Protein AF-A0A350DB67-F1 (afdb_monomer_lite)

Structure (mmCIF, N/CA/C/O backbone):
data_AF-A0A350DB67-F1
#
_entry.id   AF-A0A350DB67-F1
#
loop_
_atom_site.group_PDB
_atom_site.id
_atom_site.type_symbol
_atom_site.label_atom_id
_atom_site.label_alt_id
_atom_site.label_comp_id
_atom_site.label_asym_id
_atom_site.label_entity_id
_atom_site.label_seq_id
_atom_site.pdbx_PDB_ins_code
_atom_site.Cartn_x
_atom_site.Cartn_y
_atom_site.Cartn_z
_atom_site.occupancy
_atom_site.B_iso_or_equiv
_atom_site.auth_seq_id
_atom_site.auth_comp_id
_atom_site.auth_asym_id
_atom_site.auth_atom_id
_atom_site.pdbx_PDB_model_num
ATOM 1 N N . MET A 1 1 ? -18.213 0.924 10.520 1.00 95.94 1 MET A N 1
ATOM 2 C CA . MET A 1 1 ? -17.075 0.115 10.033 1.00 95.94 1 MET A CA 1
ATOM 3 C C . MET A 1 1 ? -15.824 0.971 10.117 1.00 95.94 1 MET A C 1
ATOM 5 O O . MET A 1 1 ? -15.893 2.111 9.676 1.00 95.94 1 MET A O 1
ATOM 9 N N . ARG A 1 2 ? -14.731 0.477 10.701 1.00 98.25 2 ARG A N 1
ATOM 10 C CA . ARG A 1 2 ? -13.454 1.199 10.815 1.00 98.25 2 ARG A CA 1
ATOM 11 C C . ARG A 1 2 ? -12.528 0.812 9.672 1.00 98.25 2 ARG A C 1
ATOM 13 O O . ARG A 1 2 ? -12.246 -0.372 9.481 1.00 98.25 2 ARG A O 1
ATOM 20 N N . VAL A 1 3 ? -12.032 1.805 8.945 1.00 98.69 3 VAL A N 1
ATOM 21 C CA . VAL A 1 3 ? -11.182 1.610 7.771 1.00 98.69 3 VAL A CA 1
ATOM 22 C C . VAL A 1 3 ? -9.843 2.307 7.982 1.00 98.69 3 VAL A C 1
ATOM 24 O O . VAL A 1 3 ? -9.781 3.520 8.180 1.00 98.69 3 VAL A O 1
ATOM 27 N N . LEU A 1 4 ? -8.757 1.542 7.905 1.00 98.75 4 LEU A N 1
ATOM 28 C CA . LEU A 1 4 ? -7.397 2.070 7.873 1.00 98.75 4 LEU A CA 1
ATOM 29 C C . LEU A 1 4 ? -6.981 2.302 6.418 1.00 98.75 4 LEU A C 1
ATOM 31 O O . LEU A 1 4 ? -6.780 1.337 5.682 1.00 98.75 4 LEU A O 1
ATOM 35 N N . LEU A 1 5 ? -6.834 3.564 6.012 1.00 98.75 5 LEU A N 1
ATOM 36 C CA . LEU A 1 5 ? -6.283 3.946 4.713 1.00 98.75 5 LEU A CA 1
ATOM 37 C C . LEU A 1 5 ? -4.779 4.209 4.848 1.00 98.75 5 LEU A C 1
ATOM 39 O O . LEU A 1 5 ? -4.357 5.068 5.622 1.00 98.75 5 LEU A O 1
ATOM 43 N N . LEU A 1 6 ? -3.970 3.494 4.069 1.00 98.69 6 LEU A N 1
ATOM 44 C CA . LEU A 1 6 ? -2.511 3.589 4.068 1.00 98.69 6 LEU A CA 1
ATOM 45 C C . LEU A 1 6 ? -1.998 4.130 2.730 1.00 98.69 6 LEU A C 1
ATOM 47 O O . LEU A 1 6 ? -2.215 3.525 1.679 1.00 98.69 6 LEU A O 1
ATOM 51 N N . SER A 1 7 ? -1.257 5.239 2.777 1.00 98.19 7 SER A N 1
ATOM 52 C CA . SER A 1 7 ? -0.606 5.852 1.612 1.00 98.19 7 SER A CA 1
ATOM 53 C C . SER A 1 7 ? 0.891 6.053 1.872 1.00 98.19 7 SER A C 1
ATOM 55 O O . SER A 1 7 ? 1.326 7.073 2.406 1.00 98.19 7 SER A O 1
ATOM 57 N N . ALA A 1 8 ? 1.712 5.058 1.521 1.00 97.06 8 ALA A N 1
ATOM 58 C CA . ALA A 1 8 ? 3.150 5.047 1.841 1.00 97.06 8 ALA A CA 1
ATOM 59 C C . ALA A 1 8 ? 3.997 6.058 1.041 1.00 97.06 8 ALA A C 1
ATOM 61 O O . ALA A 1 8 ? 5.169 6.275 1.358 1.00 97.06 8 ALA A O 1
ATOM 62 N N . TYR A 1 9 ? 3.423 6.674 0.011 1.00 96.12 9 TYR A N 1
ATOM 63 C CA . TYR A 1 9 ? 4.062 7.703 -0.800 1.00 96.12 9 TYR A CA 1
ATOM 64 C C . TYR A 1 9 ? 2.969 8.605 -1.382 1.00 96.12 9 TYR A C 1
ATOM 66 O O . TYR A 1 9 ? 2.470 8.404 -2.485 1.00 96.12 9 TYR A O 1
ATOM 74 N N . GLU A 1 10 ? 2.538 9.576 -0.586 1.00 96.62 10 GLU A N 1
ATOM 75 C CA . GLU A 1 10 ? 1.380 10.410 -0.880 1.00 96.62 10 GLU A CA 1
ATOM 76 C C . GLU A 1 10 ? 1.748 11.571 -1.815 1.00 96.62 10 GLU A C 1
ATOM 78 O O . GLU A 1 10 ? 1.964 12.707 -1.387 1.00 96.62 10 GLU A O 1
ATOM 83 N N . ALA A 1 11 ? 1.844 11.294 -3.117 1.00 95.62 11 ALA A N 1
ATOM 84 C CA . ALA A 1 11 ? 1.923 12.358 -4.113 1.00 95.62 11 ALA A CA 1
ATOM 85 C C . ALA A 1 11 ? 0.570 13.081 -4.252 1.00 95.62 11 ALA A C 1
ATOM 87 O O . ALA A 1 11 ? -0.440 12.702 -3.656 1.00 95.62 11 ALA A O 1
ATOM 88 N N . VAL A 1 12 ? 0.542 14.148 -5.054 1.00 97.31 12 VAL A N 1
ATOM 89 C CA . VAL A 1 12 ? -0.657 14.985 -5.232 1.00 97.31 12 VAL A CA 1
ATOM 90 C C . VAL A 1 12 ? -1.867 14.155 -5.674 1.00 97.31 12 VAL A C 1
ATOM 92 O O . VAL A 1 12 ? -2.950 14.328 -5.120 1.00 97.31 12 VAL A O 1
ATOM 95 N N . SER A 1 13 ? -1.674 13.225 -6.614 1.00 96.12 13 SER A N 1
ATOM 96 C CA . SER A 1 13 ? -2.730 12.329 -7.096 1.00 96.12 13 SER A CA 1
ATOM 97 C C . SER A 1 13 ? -3.225 11.365 -6.019 1.00 96.12 13 SER A C 1
ATOM 99 O O . SER A 1 13 ? -4.430 11.187 -5.882 1.00 96.12 13 SER A O 1
ATOM 101 N N . HIS A 1 14 ? -2.325 10.797 -5.208 1.00 97.25 14 HIS A N 1
ATOM 102 C CA . HIS A 1 14 ? -2.689 9.891 -4.114 1.00 97.25 14 HIS A CA 1
ATOM 103 C C . HIS A 1 14 ? -3.522 10.599 -3.063 1.00 97.25 14 HIS A C 1
ATOM 105 O O . HIS A 1 14 ? -4.536 10.065 -2.624 1.00 97.25 14 HIS A O 1
ATOM 111 N N . ARG A 1 15 ? -3.108 11.813 -2.684 1.00 98.19 15 ARG A N 1
ATOM 112 C CA . ARG A 1 15 ? -3.842 12.641 -1.728 1.00 98.19 15 ARG A CA 1
ATOM 113 C C . ARG A 1 15 ? -5.220 13.005 -2.259 1.00 98.19 15 ARG A C 1
ATOM 115 O O . ARG A 1 15 ? -6.192 12.926 -1.519 1.00 98.19 15 ARG A O 1
ATOM 122 N N . TYR A 1 16 ? -5.297 13.403 -3.529 1.00 98.00 16 TYR A N 1
ATOM 123 C CA . TYR A 1 16 ? -6.568 13.712 -4.175 1.00 98.00 16 TYR A CA 1
ATOM 124 C C . TYR A 1 16 ? -7.500 12.498 -4.147 1.00 98.00 16 TYR A C 1
ATOM 126 O O . TYR A 1 16 ? -8.604 12.596 -3.627 1.00 98.00 16 TYR A O 1
ATOM 134 N N . TRP A 1 17 ? -7.018 11.338 -4.603 1.00 97.69 17 TRP A N 1
ATOM 135 C CA . TRP A 1 17 ? -7.780 10.092 -4.583 1.00 97.69 17 TRP A CA 1
ATOM 136 C C . TRP A 1 17 ? -8.253 9.712 -3.173 1.00 97.69 17 TRP A C 1
ATOM 138 O O . TRP A 1 17 ? -9.438 9.444 -2.990 1.00 97.69 17 TRP A O 1
ATOM 148 N N . ALA A 1 18 ? -7.360 9.721 -2.179 1.00 98.06 18 ALA A N 1
ATOM 149 C CA . ALA A 1 18 ? -7.699 9.346 -0.808 1.00 98.06 18 ALA A CA 1
ATOM 150 C C . ALA A 1 18 ? -8.749 10.292 -0.213 1.00 98.06 18 ALA A C 1
ATOM 152 O O . ALA A 1 18 ? -9.740 9.835 0.348 1.00 98.06 18 ALA A O 1
ATOM 153 N N . ASN A 1 19 ? -8.572 11.605 -0.382 1.00 98.06 19 ASN A N 1
ATOM 154 C CA . ASN A 1 19 ? -9.518 12.595 0.128 1.00 98.06 19 ASN A CA 1
ATOM 155 C C . ASN A 1 19 ? -10.883 12.492 -0.557 1.00 98.06 19 ASN A C 1
ATOM 157 O O . ASN A 1 19 ? -11.899 12.549 0.128 1.00 98.06 19 ASN A O 1
ATOM 161 N N . SER A 1 20 ? -10.919 12.309 -1.881 1.00 97.88 20 SER A N 1
ATOM 162 C CA . SER A 1 20 ? -12.170 12.097 -2.612 1.00 97.88 20 SER A CA 1
ATOM 163 C C . SER A 1 20 ? -12.873 10.823 -2.153 1.00 97.88 20 SER A C 1
ATOM 165 O O . SER A 1 20 ? -14.061 10.859 -1.864 1.00 97.88 20 SER A O 1
ATOM 167 N N . LEU A 1 21 ? -12.146 9.712 -2.008 1.00 97.69 21 LEU A N 1
ATOM 168 C CA . LEU A 1 21 ? -12.728 8.456 -1.536 1.00 97.69 21 LEU A CA 1
ATOM 169 C C . LEU A 1 21 ? -13.339 8.598 -0.135 1.00 97.69 21 LEU A C 1
ATOM 171 O O . LEU A 1 21 ? -14.460 8.150 0.087 1.00 97.69 21 LEU A O 1
ATOM 175 N N . MET A 1 22 ? -12.616 9.227 0.795 1.00 98.00 22 MET A N 1
ATOM 176 C CA . MET A 1 22 ? -13.101 9.426 2.163 1.00 98.00 22 MET A CA 1
ATOM 177 C C . MET A 1 22 ? -14.286 10.398 2.239 1.00 98.00 22 MET A C 1
ATOM 179 O O . MET A 1 22 ? -15.111 10.270 3.137 1.00 98.00 22 MET A O 1
ATOM 183 N N . ALA A 1 23 ? -14.374 11.364 1.318 1.00 97.56 23 ALA A N 1
ATOM 184 C CA . ALA A 1 23 ? -15.490 12.304 1.249 1.00 97.56 23 ALA A CA 1
ATOM 185 C C . ALA A 1 23 ? -16.767 11.661 0.681 1.00 97.56 23 ALA A C 1
ATOM 187 O O . ALA A 1 23 ? -17.857 11.926 1.183 1.00 97.56 23 ALA A O 1
ATOM 188 N N . GLU A 1 24 ? -16.634 10.812 -0.341 1.00 97.69 24 GLU A N 1
ATOM 189 C CA . GLU A 1 24 ? -17.773 10.158 -0.999 1.00 97.69 24 GLU A CA 1
ATOM 190 C C . GLU A 1 24 ? -18.309 8.957 -0.204 1.00 97.69 24 GLU A C 1
ATOM 192 O O . GLU A 1 24 ? -19.503 8.675 -0.241 1.00 97.69 24 GLU A O 1
ATOM 197 N N . VAL A 1 25 ? -17.448 8.258 0.544 1.00 97.06 25 VAL A N 1
ATOM 198 C CA . VAL A 1 25 ? -17.834 7.128 1.407 1.00 97.06 25 VAL A CA 1
ATOM 199 C C . VAL A 1 25 ? -17.844 7.596 2.861 1.00 97.06 25 VAL A C 1
ATOM 201 O O . VAL A 1 25 ? -16.850 7.463 3.582 1.00 97.06 25 VAL A O 1
ATOM 204 N N . ASN A 1 26 ? -18.964 8.183 3.281 1.00 94.00 26 ASN A N 1
ATOM 205 C CA . ASN A 1 26 ? -19.092 8.873 4.570 1.00 94.00 26 ASN A CA 1
ATOM 206 C C . ASN A 1 26 ? -19.641 7.988 5.708 1.00 94.00 26 ASN A C 1
ATOM 208 O O . ASN A 1 26 ? -19.581 8.374 6.873 1.00 94.00 26 ASN A O 1
ATOM 212 N N . GLU A 1 27 ? -20.114 6.778 5.407 1.00 95.19 27 GLU A N 1
ATOM 213 C CA . GLU A 1 27 ? -20.706 5.844 6.375 1.00 95.19 27 GLU A CA 1
ATOM 214 C C . GLU A 1 27 ? -19.664 4.983 7.122 1.00 95.19 27 GLU A C 1
ATOM 216 O O . GLU A 1 27 ? -20.000 3.991 7.783 1.00 95.19 27 GLU A O 1
ATOM 221 N N . VAL A 1 28 ? -18.377 5.330 7.017 1.00 96.88 28 VAL A N 1
ATOM 222 C CA . VAL A 1 28 ? -17.263 4.594 7.630 1.00 96.88 28 VAL A CA 1
ATOM 223 C C . VAL A 1 28 ? -16.366 5.518 8.456 1.00 96.88 28 VAL A C 1
ATOM 225 O O . VAL A 1 28 ? -16.223 6.703 8.173 1.00 96.88 28 VAL A O 1
ATOM 228 N N . ASP A 1 29 ? -15.743 4.955 9.489 1.00 98.06 29 ASP A N 1
ATOM 229 C CA . ASP A 1 29 ? -14.776 5.643 10.346 1.00 98.06 29 ASP A CA 1
ATOM 230 C C . ASP A 1 29 ? -13.371 5.492 9.751 1.00 98.06 29 ASP A C 1
ATOM 232 O O . ASP A 1 29 ? -12.771 4.412 9.804 1.00 98.06 29 ASP A O 1
ATOM 236 N N . TRP A 1 30 ? -12.869 6.563 9.142 1.00 98.44 30 TRP A N 1
ATOM 237 C CA . TRP A 1 30 ? -11.581 6.576 8.459 1.00 98.44 30 TRP A CA 1
ATOM 238 C C . TRP A 1 30 ? -10.424 6.894 9.406 1.00 98.44 30 TRP A C 1
ATOM 240 O O . TRP A 1 30 ? -10.398 7.915 10.088 1.00 98.44 30 TRP A O 1
ATOM 250 N N . THR A 1 31 ? -9.371 6.081 9.345 1.00 98.62 31 THR A N 1
ATOM 251 C CA . THR A 1 31 ? -8.034 6.468 9.803 1.00 98.62 31 THR A CA 1
ATOM 252 C C . THR A 1 31 ? -7.092 6.527 8.608 1.00 98.62 31 THR A C 1
ATOM 254 O O . THR A 1 31 ? -6.753 5.492 8.049 1.00 98.62 31 THR A O 1
ATOM 257 N N . LEU A 1 32 ? -6.622 7.721 8.242 1.00 98.50 32 LEU A N 1
ATOM 258 C CA . LEU A 1 32 ? -5.585 7.894 7.222 1.00 98.50 32 LEU A CA 1
ATOM 259 C C . LEU A 1 32 ? -4.192 7.940 7.859 1.00 98.50 32 LEU A C 1
ATOM 261 O O . LEU A 1 32 ? -3.922 8.819 8.684 1.00 98.50 32 LEU A O 1
ATOM 265 N N . LEU A 1 33 ? -3.296 7.049 7.427 1.00 98.62 33 LEU A N 1
ATOM 266 C CA . LEU A 1 33 ? -1.852 7.178 7.630 1.00 98.62 33 LEU A CA 1
ATOM 267 C C . LEU A 1 33 ? -1.170 7.386 6.280 1.00 98.62 33 LEU A C 1
ATOM 269 O O . LEU A 1 33 ? -1.242 6.536 5.389 1.00 98.62 33 LEU A O 1
ATOM 273 N N . SER A 1 34 ? -0.468 8.507 6.140 1.00 98.19 34 SER A N 1
ATOM 274 C CA . SER A 1 34 ? 0.264 8.832 4.923 1.00 98.19 34 SER A CA 1
ATOM 275 C C . SER A 1 34 ? 1.722 9.176 5.199 1.00 98.19 34 SER A C 1
ATOM 277 O O . SER A 1 34 ? 2.102 9.597 6.294 1.00 98.19 34 SER A O 1
ATOM 279 N N . LEU A 1 35 ? 2.575 8.938 4.206 1.00 98.06 35 LEU A N 1
ATOM 280 C CA . LEU A 1 35 ? 3.971 9.352 4.221 1.00 98.06 35 LEU A CA 1
ATOM 281 C C . LEU A 1 35 ? 4.249 10.251 3.019 1.00 98.06 35 LEU A C 1
ATOM 283 O O . LEU A 1 35 ? 3.790 9.972 1.913 1.00 98.06 35 LEU A O 1
ATOM 287 N N . PRO A 1 36 ? 5.052 11.308 3.197 1.00 96.75 36 PRO A N 1
ATOM 288 C CA . PRO A 1 36 ? 5.298 12.266 2.135 1.00 96.75 36 PRO A CA 1
ATOM 289 C C . PRO A 1 36 ? 6.125 11.652 0.991 1.00 96.75 36 PRO A C 1
ATOM 291 O O . PRO A 1 36 ? 7.005 10.818 1.263 1.00 96.75 36 PRO A O 1
ATOM 294 N N . PRO A 1 37 ? 5.928 12.131 -0.253 1.00 95.00 37 PRO A N 1
ATOM 295 C CA . PRO A 1 37 ? 6.466 11.557 -1.486 1.00 95.00 37 PRO A CA 1
ATOM 296 C C . PRO A 1 37 ? 7.932 11.961 -1.697 1.00 95.00 37 PRO A C 1
ATOM 298 O O . PRO A 1 37 ? 8.298 12.672 -2.628 1.00 95.00 37 PRO A O 1
ATOM 301 N N . ARG A 1 38 ? 8.800 11.555 -0.772 1.00 93.62 38 ARG A N 1
ATOM 302 C CA . ARG A 1 38 ? 10.242 11.831 -0.792 1.00 93.62 38 ARG A CA 1
ATOM 303 C C . ARG A 1 38 ? 11.018 10.604 -0.356 1.00 93.62 38 ARG A C 1
ATOM 305 O O . ARG A 1 38 ? 10.525 9.843 0.470 1.00 93.62 38 ARG A O 1
ATOM 312 N N . TYR A 1 39 ? 12.237 10.456 -0.872 1.00 92.06 39 TYR A N 1
ATOM 313 C CA . TYR A 1 39 ? 13.098 9.296 -0.619 1.00 92.06 39 TYR A CA 1
ATOM 314 C C . TYR A 1 39 ? 12.426 7.983 -1.050 1.00 92.06 39 TYR A C 1
ATOM 316 O O . TYR A 1 39 ? 12.192 7.104 -0.228 1.00 92.06 39 TYR A O 1
ATOM 324 N N . PHE A 1 40 ? 12.074 7.867 -2.335 1.00 89.69 40 PHE A N 1
ATOM 325 C CA . PHE A 1 40 ? 11.286 6.748 -2.872 1.00 89.69 40 PHE A CA 1
ATOM 326 C C . PHE A 1 40 ? 11.808 5.368 -2.439 1.00 89.69 40 PHE A C 1
ATOM 328 O O . PHE A 1 40 ? 11.059 4.605 -1.833 1.00 89.69 40 PHE A O 1
ATOM 335 N N . SER A 1 41 ? 13.102 5.086 -2.633 1.00 87.38 41 SER A N 1
ATOM 336 C CA . SER A 1 41 ? 13.700 3.799 -2.245 1.00 87.38 41 SER A CA 1
ATOM 337 C C . SER A 1 41 ? 13.535 3.499 -0.751 1.00 87.38 41 SER A C 1
ATOM 339 O O . SER A 1 41 ? 13.243 2.369 -0.373 1.00 87.38 41 SER A O 1
ATOM 341 N N . TRP A 1 42 ? 13.646 4.523 0.105 1.00 90.25 42 TRP A N 1
ATOM 342 C CA . TRP A 1 42 ? 13.371 4.387 1.537 1.00 90.25 42 TRP A CA 1
ATOM 343 C C . TRP A 1 42 ? 11.878 4.201 1.826 1.00 90.25 42 TRP A C 1
ATOM 345 O O . TRP A 1 42 ? 11.517 3.426 2.702 1.00 90.25 42 TRP A O 1
ATOM 355 N N . ARG A 1 43 ? 10.984 4.889 1.110 1.00 93.00 43 ARG A N 1
ATOM 356 C CA . ARG A 1 43 ? 9.531 4.809 1.339 1.00 93.00 43 ARG A CA 1
ATOM 357 C C . ARG A 1 43 ? 8.949 3.446 1.003 1.00 93.00 43 ARG A C 1
ATOM 359 O O . ARG A 1 43 ? 8.104 2.970 1.754 1.00 93.00 43 ARG A O 1
ATOM 366 N N . ILE A 1 44 ? 9.430 2.816 -0.064 1.00 91.38 44 ILE A N 1
ATOM 367 C CA . ILE A 1 44 ? 8.947 1.508 -0.518 1.00 91.38 44 ILE A CA 1
ATOM 368 C C . ILE A 1 44 ? 9.119 0.424 0.555 1.00 91.38 44 ILE A C 1
ATOM 370 O O . ILE A 1 44 ? 8.177 -0.313 0.818 1.00 91.38 44 ILE A O 1
ATOM 374 N N . ARG A 1 45 ? 10.284 0.343 1.214 1.00 90.75 45 ARG A N 1
ATOM 375 C CA . ARG A 1 45 ? 10.554 -0.680 2.250 1.00 90.75 45 ARG A CA 1
ATOM 376 C C . ARG A 1 45 ? 10.400 -0.176 3.680 1.00 90.75 45 ARG A C 1
ATOM 378 O O . ARG A 1 45 ? 10.108 -0.944 4.586 1.00 90.75 45 ARG A O 1
ATOM 385 N N . GLY A 1 46 ? 10.619 1.114 3.904 1.00 95.25 46 GLY A N 1
ATOM 386 C CA . GLY A 1 46 ? 10.670 1.715 5.233 1.00 95.25 46 GLY A CA 1
ATOM 387 C C . GLY A 1 46 ? 9.327 2.221 5.749 1.00 95.25 46 GLY A C 1
ATOM 388 O O . GLY A 1 46 ? 9.292 2.782 6.847 1.00 95.25 46 GLY A O 1
ATOM 389 N N . ASN A 1 47 ? 8.229 2.084 4.993 1.00 96.69 47 ASN A N 1
ATOM 390 C CA . ASN A 1 47 ? 6.915 2.542 5.451 1.00 96.69 47 ASN A CA 1
ATOM 391 C C . ASN A 1 47 ? 6.409 1.830 6.721 1.00 96.69 47 ASN A C 1
ATOM 393 O O . ASN A 1 47 ? 5.982 2.563 7.618 1.00 96.69 47 ASN A O 1
ATOM 397 N N . PRO A 1 48 ? 6.559 0.498 6.908 1.00 97.12 48 PRO A N 1
ATOM 398 C CA . PRO A 1 48 ? 6.109 -0.148 8.141 1.00 97.12 48 PRO A CA 1
ATOM 399 C C . PRO A 1 48 ? 6.872 0.370 9.362 1.00 97.12 48 PRO A C 1
ATOM 401 O O . PRO A 1 48 ? 6.264 0.717 10.367 1.00 97.12 48 PRO A O 1
ATOM 404 N N . LEU A 1 49 ? 8.196 0.531 9.248 1.00 96.94 49 LEU A N 1
ATOM 405 C CA . LEU A 1 49 ? 9.034 1.086 10.316 1.00 96.94 49 LEU A CA 1
ATOM 406 C C . LEU A 1 49 ? 8.707 2.560 10.602 1.00 96.94 49 LEU A C 1
ATOM 408 O O . LEU A 1 49 ? 8.636 2.974 11.757 1.00 96.94 49 LEU A O 1
ATOM 412 N N . SER A 1 50 ? 8.495 3.361 9.553 1.00 97.19 50 SER A N 1
ATOM 413 C CA . SER A 1 50 ? 8.179 4.788 9.696 1.00 97.19 50 SER A CA 1
ATOM 414 C C . SER A 1 50 ? 6.880 5.000 10.472 1.00 97.19 50 SER A C 1
ATOM 416 O O . SER A 1 50 ? 6.823 5.901 11.307 1.00 97.19 50 SER A O 1
ATOM 418 N N . TRP A 1 51 ? 5.858 4.183 10.206 1.00 98.00 51 TRP A N 1
ATOM 419 C CA . TRP A 1 51 ? 4.600 4.244 10.940 1.00 98.00 51 TRP A CA 1
ATOM 420 C C . TRP A 1 51 ? 4.674 3.555 12.296 1.00 98.00 51 TRP A C 1
ATOM 422 O O . TRP A 1 51 ? 4.122 4.095 13.243 1.00 98.00 51 TRP A O 1
ATOM 432 N N . TRP A 1 52 ? 5.412 2.452 12.449 1.00 96.69 52 TRP A N 1
ATOM 433 C CA . TRP A 1 52 ? 5.646 1.855 13.768 1.00 96.69 52 TRP A CA 1
ATOM 434 C C . TRP A 1 52 ? 6.211 2.886 14.749 1.00 96.69 52 TRP A C 1
ATOM 436 O O . TRP A 1 52 ? 5.749 2.989 15.874 1.00 96.69 52 TRP A O 1
ATOM 446 N N . LEU A 1 53 ? 7.184 3.698 14.327 1.00 97.12 53 LEU A N 1
ATOM 447 C CA . LEU A 1 53 ? 7.820 4.680 15.211 1.00 97.12 53 LEU A CA 1
ATOM 448 C C . LEU A 1 53 ? 6.957 5.914 15.514 1.00 97.12 53 LEU A C 1
ATOM 450 O O . LEU A 1 53 ? 7.218 6.595 16.501 1.00 97.12 53 LEU A O 1
ATOM 454 N N . LYS A 1 54 ? 5.990 6.256 14.654 1.00 97.25 54 LYS A N 1
ATOM 455 C CA . LYS A 1 54 ? 5.276 7.550 14.713 1.00 97.25 54 LYS A CA 1
ATOM 456 C C . LYS A 1 54 ? 3.776 7.437 14.942 1.00 97.25 54 LYS A C 1
ATOM 458 O O . LYS A 1 54 ? 3.166 8.365 15.449 1.00 97.25 54 LYS A O 1
ATOM 463 N N . GLU A 1 55 ? 3.197 6.316 14.547 1.00 97.94 55 GLU A N 1
ATOM 464 C CA . GLU A 1 55 ? 1.757 6.079 14.457 1.00 97.94 55 GLU A CA 1
ATOM 465 C C . GLU A 1 55 ? 1.377 4.753 15.140 1.00 97.94 55 GLU A C 1
ATOM 467 O O . GLU A 1 55 ? 0.317 4.202 14.846 1.00 97.94 55 GLU A O 1
ATOM 472 N N . TYR A 1 56 ? 2.231 4.226 16.036 1.00 97.31 56 TYR A N 1
ATOM 473 C CA . TYR A 1 56 ? 2.038 2.929 16.702 1.00 97.31 56 TYR A CA 1
ATOM 474 C C . TYR A 1 56 ? 0.628 2.779 17.269 1.00 97.31 56 TYR A C 1
ATOM 476 O O . TYR A 1 56 ? -0.072 1.832 16.932 1.00 97.31 56 TYR A O 1
ATOM 484 N N . GLU A 1 57 ? 0.179 3.752 18.063 1.00 97.81 57 GLU A N 1
ATOM 485 C CA . GLU A 1 57 ? -1.129 3.710 18.722 1.00 97.81 57 GLU A CA 1
ATOM 486 C C . GLU A 1 57 ? -2.297 3.640 17.741 1.00 97.81 57 GLU A C 1
ATOM 488 O O . GLU A 1 57 ? -3.310 3.012 18.040 1.00 97.81 57 GLU A O 1
ATOM 493 N N . ARG A 1 58 ? -2.163 4.261 16.562 1.00 97.88 58 ARG A N 1
ATOM 494 C CA . ARG A 1 58 ? -3.185 4.234 15.509 1.00 97.88 58 ARG A CA 1
ATOM 495 C C . ARG A 1 58 ? -3.132 2.915 14.745 1.00 97.88 58 ARG A C 1
ATOM 497 O O . ARG A 1 58 ? -4.167 2.294 14.556 1.00 97.88 58 ARG A O 1
ATOM 504 N N . LEU A 1 59 ? -1.941 2.432 14.383 1.00 97.00 59 LEU A N 1
ATOM 505 C CA . LEU A 1 59 ? -1.766 1.108 13.767 1.00 97.00 59 LEU A CA 1
ATOM 506 C C . LEU A 1 59 ? -2.230 -0.038 14.675 1.00 97.00 59 LEU A C 1
ATOM 508 O O . LEU A 1 59 ? -2.751 -1.041 14.189 1.00 97.00 59 LEU A O 1
ATOM 512 N N . ASN A 1 60 ? -2.068 0.110 15.989 1.00 96.56 60 ASN A N 1
ATOM 513 C CA . ASN A 1 60 ? -2.412 -0.902 16.980 1.00 96.56 60 ASN A CA 1
ATOM 514 C C . ASN A 1 60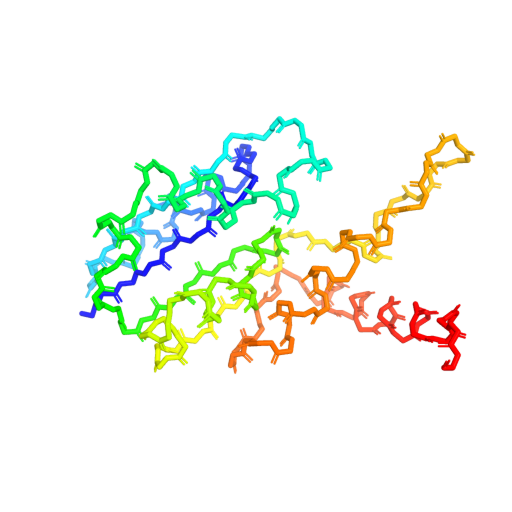 ? -3.909 -0.914 17.358 1.00 96.56 60 ASN A C 1
ATOM 516 O O . ASN A 1 60 ? -4.311 -1.588 18.304 1.00 96.56 60 ASN A O 1
ATOM 520 N N . GLN A 1 61 ? -4.750 -0.183 16.620 1.00 97.19 61 GLN A N 1
ATOM 521 C CA . GLN A 1 61 ? -6.205 -0.241 16.756 1.00 97.19 61 GLN A CA 1
ATOM 522 C C . GLN A 1 61 ? -6.809 -1.406 15.955 1.00 97.19 61 GLN A C 1
ATOM 524 O O . GLN A 1 61 ? -6.258 -1.810 14.929 1.00 97.19 61 GLN A O 1
ATOM 529 N N . PRO A 1 62 ? -7.983 -1.925 16.360 1.00 96.94 62 PRO A N 1
ATOM 530 C CA . PRO A 1 62 ? -8.747 -2.845 15.528 1.00 96.94 62 PRO A CA 1
ATOM 531 C C . PRO A 1 62 ? -9.380 -2.116 14.334 1.00 96.94 62 PRO A C 1
ATOM 533 O O . PRO A 1 62 ? -9.963 -1.037 14.494 1.00 96.94 62 PRO A O 1
ATOM 536 N N . TYR A 1 63 ? -9.317 -2.758 13.166 1.00 98.44 63 TYR A N 1
ATOM 537 C CA . TYR A 1 63 ? -9.912 -2.301 11.910 1.00 98.44 63 TYR A CA 1
ATOM 538 C C . TYR A 1 63 ? -10.694 -3.428 11.241 1.00 98.44 63 TYR A C 1
ATOM 540 O O . TYR A 1 63 ? -10.289 -4.588 11.299 1.00 98.44 63 TYR A O 1
ATOM 548 N N . ASP A 1 64 ? -11.784 -3.067 10.568 1.00 98.38 64 ASP A N 1
ATOM 549 C CA . ASP A 1 64 ? -12.571 -4.001 9.759 1.00 98.38 64 ASP A CA 1
ATOM 550 C C . ASP A 1 64 ? -11.963 -4.144 8.355 1.00 98.38 64 ASP A C 1
ATOM 552 O O . ASP A 1 64 ? -11.982 -5.221 7.755 1.00 98.38 64 ASP A O 1
ATOM 556 N N . VAL A 1 65 ? -11.389 -3.050 7.840 1.00 98.62 65 VAL A N 1
ATOM 557 C CA . VAL A 1 65 ? -10.780 -2.964 6.508 1.00 98.62 65 VAL A CA 1
ATOM 558 C C . VAL A 1 65 ? -9.425 -2.267 6.588 1.00 98.62 65 VAL A C 1
ATOM 560 O O . VAL A 1 65 ? -9.289 -1.220 7.221 1.00 98.62 65 VAL A O 1
ATOM 563 N N . VAL A 1 66 ? -8.438 -2.815 5.881 1.00 98.75 66 VAL A N 1
ATOM 564 C CA . VAL A 1 66 ? -7.172 -2.144 5.567 1.00 98.75 66 VAL A CA 1
ATOM 565 C C . VAL A 1 66 ? -7.152 -1.872 4.070 1.00 98.75 66 VAL A C 1
ATOM 567 O O . VAL A 1 66 ? -7.086 -2.803 3.267 1.00 98.75 66 VAL A O 1
ATOM 570 N N . LEU A 1 67 ? -7.220 -0.598 3.695 1.00 98.81 67 LEU A N 1
ATOM 571 C CA . LEU A 1 67 ? -7.109 -0.128 2.321 1.00 98.81 67 LEU A CA 1
ATOM 572 C C . LEU A 1 67 ? -5.725 0.487 2.114 1.00 98.81 67 LEU A C 1
ATOM 574 O O . LEU A 1 67 ? -5.411 1.530 2.676 1.00 98.81 67 LEU A O 1
ATOM 578 N N . ALA A 1 68 ? -4.899 -0.135 1.286 1.00 98.56 68 ALA A N 1
ATOM 579 C CA . ALA A 1 68 ? -3.526 0.295 1.061 1.00 98.56 68 ALA A CA 1
ATOM 580 C C . ALA A 1 68 ? -3.284 0.679 -0.401 1.00 98.56 68 ALA A C 1
ATOM 582 O O . ALA A 1 68 ? -3.797 0.029 -1.311 1.00 98.56 68 ALA A O 1
ATOM 583 N N . THR A 1 69 ? -2.481 1.714 -0.650 1.00 98.06 69 THR A N 1
ATOM 584 C CA . THR A 1 69 ? -1.976 1.991 -2.003 1.00 98.06 69 THR A CA 1
ATOM 585 C C . THR A 1 69 ? -0.850 1.025 -2.384 1.00 98.06 69 THR A C 1
ATOM 587 O O . THR A 1 69 ? -0.193 0.437 -1.524 1.00 98.06 69 THR A O 1
ATOM 590 N N . SER A 1 70 ? -0.588 0.886 -3.684 1.00 95.06 70 SER A N 1
ATOM 591 C CA . SER A 1 70 ? 0.417 -0.014 -4.279 1.00 95.06 70 SER A CA 1
ATOM 592 C C . SER A 1 70 ? 1.834 0.073 -3.693 1.00 95.06 70 SER A C 1
ATOM 594 O O . SER A 1 70 ? 2.606 -0.875 -3.826 1.00 95.06 70 SER A O 1
ATOM 596 N N . MET A 1 71 ? 2.207 1.194 -3.072 1.00 95.06 71 MET A N 1
ATOM 597 C CA . MET A 1 71 ? 3.539 1.401 -2.484 1.00 95.06 71 MET A CA 1
ATOM 598 C C . MET A 1 71 ? 3.652 0.989 -1.009 1.00 95.06 71 MET A C 1
ATOM 600 O O . MET A 1 71 ? 4.728 1.105 -0.425 1.00 95.06 71 MET A O 1
ATOM 604 N N . VAL A 1 72 ? 2.561 0.544 -0.389 1.00 97.69 72 VAL A N 1
ATOM 605 C CA . VAL A 1 72 ? 2.551 0.087 1.003 1.00 97.69 72 VAL A CA 1
ATOM 606 C C . VAL A 1 72 ? 3.089 -1.338 1.088 1.00 97.69 72 VAL A C 1
ATOM 608 O O . VAL A 1 72 ? 2.611 -2.230 0.389 1.00 97.69 72 VAL A O 1
ATOM 611 N N . ASP A 1 73 ? 4.026 -1.582 2.006 1.00 97.44 73 ASP A N 1
ATOM 612 C CA . ASP A 1 73 ? 4.484 -2.938 2.325 1.00 97.44 73 ASP A CA 1
ATOM 613 C C . ASP A 1 73 ? 3.504 -3.586 3.318 1.00 97.44 73 ASP A C 1
ATOM 615 O O . ASP A 1 73 ? 3.761 -3.738 4.516 1.00 97.44 73 ASP A O 1
ATOM 619 N N . ILE A 1 74 ? 2.308 -3.897 2.804 1.00 97.88 74 ILE A N 1
ATOM 620 C CA . ILE A 1 74 ? 1.201 -4.437 3.601 1.00 97.88 74 ILE A CA 1
ATOM 621 C C . ILE A 1 74 ? 1.519 -5.836 4.134 1.00 97.88 74 ILE A C 1
ATOM 623 O O . ILE A 1 74 ? 1.093 -6.160 5.238 1.00 97.88 74 ILE A O 1
ATOM 627 N N . ALA A 1 75 ? 2.311 -6.633 3.409 1.00 97.69 75 ALA A N 1
ATOM 628 C CA . ALA A 1 75 ? 2.741 -7.958 3.851 1.00 97.69 75 ALA A CA 1
ATOM 629 C C . ALA A 1 75 ? 3.563 -7.873 5.147 1.00 97.69 75 ALA A C 1
ATOM 631 O O . ALA A 1 75 ? 3.289 -8.595 6.106 1.00 97.69 75 ALA A O 1
ATOM 632 N N . THR A 1 76 ? 4.512 -6.934 5.215 1.00 97.38 76 THR A N 1
ATOM 633 C CA . THR A 1 76 ? 5.264 -6.672 6.446 1.00 97.38 76 THR A CA 1
ATOM 634 C C . THR A 1 76 ? 4.352 -6.128 7.550 1.00 97.38 76 THR A C 1
ATOM 636 O O . THR A 1 76 ? 4.417 -6.601 8.684 1.00 97.38 76 THR A O 1
ATOM 639 N N . LEU A 1 77 ? 3.465 -5.171 7.244 1.00 97.19 77 LEU A N 1
ATOM 640 C CA . LEU A 1 77 ? 2.562 -4.587 8.246 1.00 97.19 77 LEU A CA 1
ATOM 641 C C . LEU A 1 77 ? 1.651 -5.619 8.912 1.00 97.19 77 LEU A C 1
ATOM 643 O O . LEU A 1 77 ? 1.525 -5.596 10.132 1.00 97.19 77 LEU A O 1
ATOM 647 N N . VAL A 1 78 ? 1.039 -6.533 8.156 1.00 96.25 78 VAL A N 1
ATOM 648 C CA . VAL A 1 78 ? 0.155 -7.553 8.748 1.00 96.25 78 VAL A CA 1
ATOM 649 C C . VAL A 1 78 ? 0.928 -8.605 9.545 1.00 96.25 78 VAL A C 1
ATOM 651 O O . VAL A 1 78 ? 0.377 -9.171 10.483 1.00 96.25 78 VAL A O 1
ATOM 654 N N . GLY A 1 79 ? 2.203 -8.845 9.217 1.00 95.31 79 GLY A N 1
ATOM 655 C CA . GLY A 1 79 ? 3.090 -9.684 10.026 1.00 95.31 79 GLY A CA 1
ATOM 656 C C . GLY A 1 79 ? 3.478 -9.024 11.353 1.00 95.31 79 GLY A C 1
ATOM 657 O O . GLY A 1 79 ? 3.510 -9.687 12.386 1.00 95.31 79 GLY A O 1
ATOM 658 N N . LEU A 1 80 ? 3.733 -7.712 11.335 1.00 95.69 80 LEU A N 1
ATOM 659 C CA . LEU A 1 80 ? 4.074 -6.924 12.524 1.00 95.69 80 LEU A CA 1
ATOM 660 C C . LEU A 1 80 ? 2.857 -6.620 13.411 1.00 95.69 80 LEU A C 1
ATOM 662 O O . LEU A 1 80 ? 2.991 -6.528 14.629 1.00 95.69 80 LEU A O 1
ATOM 666 N N . PHE A 1 81 ? 1.674 -6.492 12.810 1.00 96.69 81 PHE A N 1
ATOM 667 C CA . PHE A 1 81 ? 0.407 -6.208 13.480 1.00 96.69 81 PHE A CA 1
ATOM 668 C C . PHE A 1 81 ? -0.644 -7.258 13.077 1.00 96.69 81 PHE A C 1
ATOM 670 O O . PHE A 1 81 ? -1.476 -7.002 12.200 1.00 96.69 81 PHE A O 1
ATOM 677 N N . PRO A 1 82 ? -0.647 -8.451 13.705 1.00 94.56 82 PRO A N 1
ATOM 678 C CA . PRO A 1 82 ? -1.485 -9.576 13.278 1.00 94.56 82 PRO A CA 1
ATOM 679 C C . PRO A 1 82 ? -2.994 -9.295 13.238 1.00 94.56 82 PRO A C 1
ATOM 681 O O . PRO A 1 82 ? -3.723 -9.937 12.480 1.00 94.56 82 PRO A O 1
ATOM 684 N N . HIS A 1 83 ? -3.497 -8.333 14.021 1.00 94.31 83 HIS A N 1
ATOM 685 C CA . HIS A 1 83 ? -4.901 -7.913 13.954 1.00 94.31 83 HIS A CA 1
ATOM 686 C C . HIS A 1 83 ? -5.256 -7.245 12.623 1.00 94.31 83 HIS A C 1
ATOM 688 O O . HIS A 1 83 ? -6.372 -7.438 12.150 1.00 94.31 83 HIS A O 1
ATOM 694 N N . LEU A 1 84 ? -4.315 -6.550 11.972 1.00 97.38 84 LEU A N 1
ATOM 695 C CA . LEU A 1 84 ? -4.511 -6.015 10.620 1.00 97.38 84 LEU A CA 1
ATOM 696 C C . LEU A 1 84 ? -4.649 -7.139 9.586 1.00 97.38 84 LEU A C 1
ATOM 698 O O . LEU A 1 84 ? -5.370 -6.988 8.605 1.00 97.38 84 LEU A O 1
ATOM 702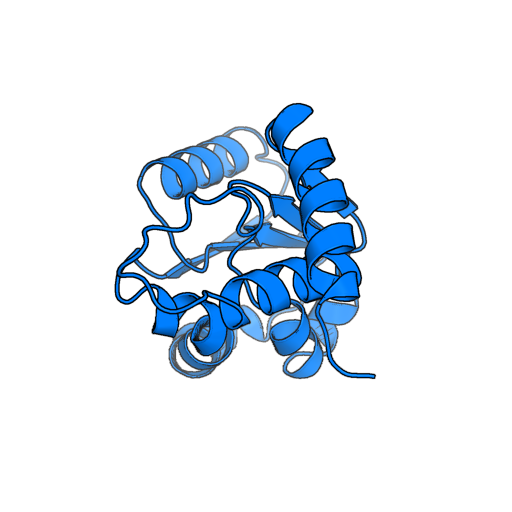 N N . GLY A 1 85 ? -4.018 -8.293 9.822 1.00 94.88 85 GLY A N 1
ATOM 703 C CA . GLY A 1 85 ? -4.169 -9.481 8.977 1.00 94.88 85 GLY A CA 1
ATOM 704 C C . GLY A 1 85 ? -5.589 -10.064 8.977 1.00 94.88 85 GLY A C 1
ATOM 705 O O . GLY A 1 85 ? -6.001 -10.671 7.985 1.00 94.88 85 GLY A O 1
ATOM 706 N N . ARG A 1 86 ? -6.350 -9.848 10.062 1.00 95.69 86 ARG A N 1
ATOM 707 C CA . ARG A 1 86 ? -7.752 -10.288 10.203 1.00 95.69 86 ARG A CA 1
ATOM 708 C C . ARG A 1 86 ? -8.744 -9.367 9.496 1.00 95.69 86 ARG A C 1
ATOM 710 O O . ARG A 1 86 ? -9.837 -9.814 9.164 1.00 95.69 86 ARG A O 1
ATOM 717 N N . ALA A 1 87 ? -8.371 -8.109 9.274 1.00 98.00 87 ALA A N 1
ATOM 718 C CA . ALA A 1 87 ? -9.180 -7.170 8.513 1.00 98.00 87 ALA A CA 1
ATOM 719 C C . ALA A 1 87 ? -9.291 -7.609 7.044 1.00 98.00 87 ALA A C 1
ATOM 721 O O . ALA A 1 87 ? -8.425 -8.318 6.513 1.00 98.00 87 ALA A O 1
ATOM 722 N N . ARG A 1 88 ? -10.334 -7.141 6.351 1.00 98.50 88 ARG A N 1
ATOM 723 C CA . ARG A 1 88 ? -10.410 -7.254 4.891 1.00 98.50 88 ARG A CA 1
ATOM 724 C C . ARG A 1 88 ? -9.343 -6.349 4.275 1.00 98.50 88 ARG A C 1
ATOM 726 O O . ARG A 1 88 ? -9.368 -5.137 4.465 1.00 98.50 88 ARG A O 1
ATOM 733 N N . LYS A 1 89 ? -8.407 -6.928 3.533 1.00 98.75 89 LYS A N 1
ATOM 734 C CA . LYS A 1 89 ? -7.255 -6.241 2.945 1.00 98.75 89 LYS A CA 1
ATOM 735 C C . LYS A 1 89 ? -7.551 -5.924 1.490 1.00 98.75 89 LYS A C 1
ATOM 737 O O . LYS A 1 89 ? -7.776 -6.825 0.681 1.00 98.75 89 LYS A O 1
ATOM 742 N N . ILE A 1 90 ? -7.544 -4.644 1.158 1.00 98.75 90 ILE A N 1
ATOM 743 C CA . ILE A 1 90 ? -7.752 -4.141 -0.194 1.00 98.75 90 ILE A CA 1
ATOM 744 C C . ILE A 1 90 ? -6.493 -3.387 -0.593 1.00 98.75 90 ILE A C 1
ATOM 746 O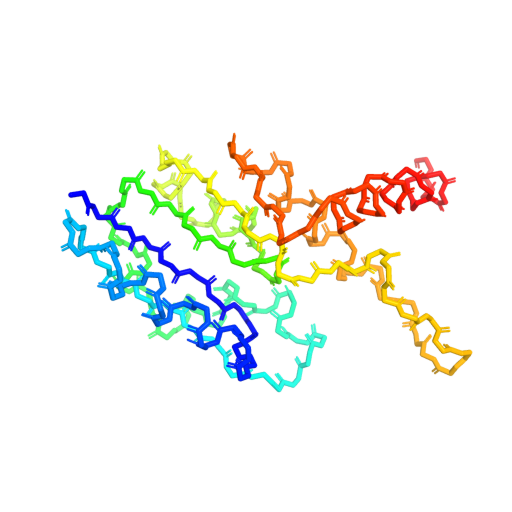 O . ILE A 1 90 ? -6.059 -2.485 0.121 1.00 98.75 90 ILE A O 1
ATOM 750 N N . VAL A 1 91 ? -5.917 -3.734 -1.740 1.00 98.69 91 VAL A N 1
ATOM 751 C CA . VAL A 1 91 ? -4.786 -2.991 -2.301 1.00 98.69 91 VAL A CA 1
ATOM 752 C C . VAL A 1 91 ? -5.231 -2.295 -3.577 1.00 98.69 91 VAL A C 1
ATOM 754 O O . VAL A 1 91 ? -5.640 -2.938 -4.545 1.00 98.69 91 VAL A O 1
ATOM 757 N N . TYR A 1 92 ? -5.156 -0.966 -3.560 1.00 98.56 92 TYR A N 1
ATOM 758 C CA . TYR A 1 92 ? -5.413 -0.110 -4.706 1.00 98.56 92 TYR A CA 1
ATOM 759 C C . TYR A 1 92 ? -4.109 0.210 -5.440 1.00 98.56 92 TYR A C 1
ATOM 761 O O . TYR A 1 92 ? -3.249 0.949 -4.953 1.00 98.56 92 TYR A O 1
ATOM 769 N N . PHE A 1 93 ? -3.983 -0.331 -6.647 1.00 97.69 93 PHE A N 1
ATOM 770 C CA . PHE A 1 93 ? -2.883 -0.073 -7.562 1.00 97.69 93 PHE A CA 1
ATOM 771 C C . PHE A 1 93 ? -3.110 1.258 -8.273 1.00 97.69 93 PHE A C 1
ATOM 773 O O . PHE A 1 93 ? -3.708 1.328 -9.353 1.00 97.69 93 PHE A O 1
ATOM 780 N N . HIS A 1 94 ? -2.619 2.318 -7.631 1.00 93.25 94 HIS A N 1
ATOM 781 C CA . HIS A 1 94 ? -2.572 3.668 -8.186 1.00 93.25 94 HIS A CA 1
ATOM 782 C C . HIS A 1 94 ? -1.446 3.794 -9.232 1.00 93.25 94 HIS A C 1
ATOM 784 O O . HIS A 1 94 ? -1.574 4.532 -10.210 1.00 93.25 94 HIS A O 1
ATOM 790 N N . GLU A 1 95 ? -0.371 3.024 -9.065 1.00 89.81 95 GLU A N 1
ATOM 791 C CA . GLU A 1 95 ? 0.743 2.896 -10.006 1.00 89.81 95 GLU A CA 1
ATOM 792 C C . GLU A 1 95 ? 1.235 1.447 -10.070 1.00 89.81 95 GLU A C 1
ATOM 794 O O . GLU A 1 95 ? 0.862 0.607 -9.251 1.00 89.81 95 GLU A O 1
ATOM 799 N N . ASN A 1 96 ? 2.088 1.160 -11.053 1.00 91.88 96 ASN A N 1
ATOM 800 C CA . ASN A 1 96 ? 2.612 -0.175 -11.310 1.00 91.88 96 ASN A CA 1
ATOM 801 C C . ASN A 1 96 ? 4.127 -0.140 -11.515 1.00 91.88 96 ASN A C 1
ATOM 803 O O . ASN A 1 96 ? 4.636 0.398 -12.500 1.00 91.88 96 ASN A O 1
ATOM 807 N N . GLN A 1 97 ? 4.839 -0.778 -10.588 1.00 92.00 97 GLN A N 1
ATOM 808 C CA . GLN A 1 97 ? 6.303 -0.837 -10.580 1.00 92.00 97 GLN A CA 1
ATOM 809 C C . GLN A 1 97 ? 6.869 -1.755 -11.678 1.00 92.00 97 GLN A C 1
ATOM 811 O O . GLN A 1 97 ? 8.059 -1.709 -11.981 1.00 92.00 97 GLN A O 1
ATOM 816 N N . PHE A 1 98 ? 6.029 -2.577 -12.314 1.00 91.88 98 PHE A N 1
ATOM 817 C CA . PHE A 1 98 ? 6.409 -3.392 -13.466 1.00 91.88 98 PHE A CA 1
ATOM 818 C C . PHE A 1 98 ? 6.272 -2.678 -14.817 1.00 91.88 98 PHE A C 1
ATOM 820 O O . PHE A 1 98 ? 6.810 -3.175 -15.808 1.00 91.88 98 PHE A O 1
ATOM 827 N N . ALA A 1 99 ? 5.555 -1.552 -14.864 1.00 86.81 99 ALA A N 1
ATOM 828 C CA . ALA A 1 99 ? 5.353 -0.743 -16.068 1.00 86.81 99 ALA A CA 1
ATOM 829 C C . ALA A 1 99 ? 6.084 0.611 -16.010 1.00 86.81 99 ALA A C 1
ATOM 831 O O . ALA A 1 99 ? 5.985 1.402 -16.947 1.00 86.81 99 ALA A O 1
ATOM 832 N N . TYR A 1 100 ? 6.811 0.882 -14.922 1.00 78.88 100 TYR A N 1
ATOM 833 C CA . TYR A 1 100 ? 7.609 2.095 -14.793 1.00 78.88 100 TYR A CA 1
ATOM 834 C C . TYR A 1 100 ? 8.791 2.058 -15.782 1.00 78.88 100 TYR A C 1
ATOM 836 O O . TYR A 1 100 ? 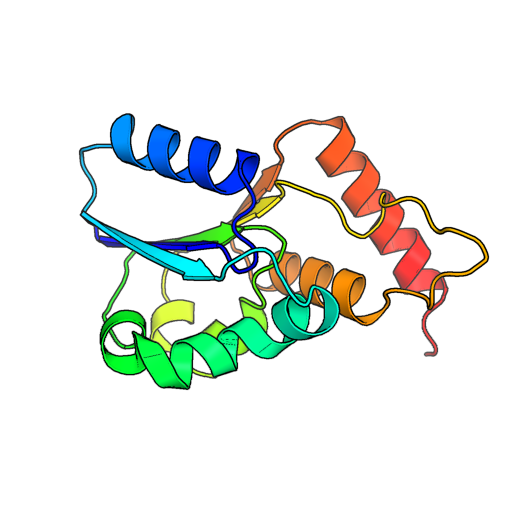9.451 1.019 -15.872 1.00 78.88 100 TYR A O 1
ATOM 844 N N . PRO A 1 101 ? 9.065 3.145 -16.533 1.00 68.25 101 PRO A N 1
ATOM 845 C CA . PRO A 1 101 ? 10.138 3.152 -17.519 1.00 68.25 101 PRO A CA 1
ATOM 846 C C . PRO A 1 101 ? 11.494 2.905 -16.851 1.00 68.25 101 PRO A C 1
ATOM 848 O O . PRO A 1 101 ? 11.897 3.651 -15.960 1.00 68.25 101 PRO A O 1
ATOM 851 N N . GLU A 1 102 ? 12.205 1.871 -17.295 1.00 64.38 102 GLU A N 1
ATOM 852 C CA . GLU A 1 102 ? 13.588 1.617 -16.892 1.00 64.38 102 GLU A CA 1
ATOM 853 C C . GLU A 1 102 ? 14.486 2.567 -17.700 1.00 64.38 102 GLU A C 1
ATOM 855 O O . GLU A 1 102 ? 14.626 2.404 -18.912 1.00 64.38 102 GLU A O 1
ATOM 860 N N . SER A 1 103 ? 15.058 3.598 -17.067 1.00 58.59 103 SER A N 1
ATOM 861 C CA . SER A 1 103 ? 16.127 4.366 -17.713 1.00 58.59 103 SER A CA 1
ATOM 862 C C . SER A 1 103 ? 17.443 3.595 -17.609 1.00 58.59 103 SER A C 1
ATOM 864 O O . SER A 1 103 ? 17.703 2.926 -16.609 1.00 58.59 103 SER A O 1
ATOM 866 N N . SER A 1 104 ? 18.298 3.702 -18.627 1.00 53.94 104 SER A N 1
ATOM 867 C CA . SER A 1 104 ? 19.597 3.011 -18.690 1.00 53.94 104 SER A CA 1
ATOM 868 C C . SER A 1 104 ? 20.559 3.376 -17.551 1.00 53.94 104 SER A C 1
ATOM 870 O O . SER A 1 104 ? 21.529 2.663 -17.319 1.00 53.94 104 SER A O 1
ATOM 872 N N . GLU A 1 105 ? 20.292 4.473 -16.842 1.00 55.81 105 GLU A N 1
ATOM 873 C CA . GLU A 1 105 ? 21.091 4.969 -15.716 1.00 55.81 105 GLU A CA 1
ATOM 874 C C . GLU A 1 105 ? 20.502 4.605 -14.342 1.00 55.81 105 GLU A C 1
ATOM 876 O O . GLU A 1 105 ? 21.133 4.851 -13.314 1.00 55.81 105 GLU A O 1
ATOM 881 N N . GLN A 1 106 ? 19.292 4.035 -14.285 1.00 58.75 106 GLN A N 1
ATOM 882 C CA . GLN A 1 106 ? 18.646 3.690 -13.021 1.00 58.75 106 GLN A CA 1
ATOM 883 C C . GLN A 1 106 ? 18.966 2.260 -12.596 1.00 58.75 106 GLN A C 1
ATOM 885 O O . GLN A 1 106 ? 18.808 1.303 -13.354 1.00 58.75 106 GLN A O 1
ATOM 890 N N . MET A 1 107 ? 19.359 2.109 -11.329 1.00 58.09 107 MET A N 1
ATOM 891 C CA . MET A 1 107 ? 19.466 0.792 -10.709 1.00 58.09 107 MET A CA 1
ATOM 892 C C . MET A 1 107 ? 18.109 0.071 -10.787 1.00 58.09 107 MET A C 1
ATOM 894 O O . MET A 1 107 ? 17.079 0.687 -10.486 1.00 58.09 107 MET A O 1
ATOM 898 N N . PRO A 1 108 ? 18.084 -1.227 -11.142 1.00 62.00 108 PRO A N 1
ATOM 899 C CA . PRO A 1 108 ? 16.856 -2.007 -11.182 1.00 62.00 108 PRO A CA 1
ATOM 900 C C . PRO A 1 108 ? 16.088 -1.907 -9.859 1.00 62.00 108 PRO A C 1
ATOM 902 O O . PRO A 1 108 ? 16.596 -2.282 -8.803 1.00 62.00 108 PRO A O 1
ATOM 905 N N . GLN A 1 109 ? 14.838 -1.440 -9.905 1.00 78.06 109 GLN A N 1
ATOM 906 C CA . GLN A 1 109 ? 13.982 -1.318 -8.718 1.00 78.06 109 GLN A CA 1
ATOM 907 C C . GLN A 1 109 ? 13.341 -2.664 -8.340 1.00 78.06 109 GLN A C 1
ATOM 909 O O . GLN A 1 109 ? 12.118 -2.794 -8.252 1.00 78.06 109 GLN A O 1
ATOM 914 N N . VAL A 1 110 ? 14.172 -3.692 -8.143 1.00 88.38 110 VAL A N 1
ATOM 915 C CA . VAL A 1 110 ? 13.732 -5.042 -7.751 1.00 88.38 110 VAL A CA 1
ATOM 916 C C . VAL A 1 110 ? 12.899 -4.980 -6.473 1.00 88.38 110 VAL A C 1
ATOM 918 O O . VAL A 1 110 ? 11.813 -5.545 -6.428 1.00 88.38 110 VAL A O 1
ATOM 921 N N . GLU A 1 111 ? 13.343 -4.206 -5.484 1.00 88.12 111 GLU A N 1
ATOM 922 C CA . GLU A 1 111 ? 12.636 -4.025 -4.212 1.00 88.12 111 GLU A CA 1
ATOM 923 C C . GLU A 1 111 ? 11.212 -3.483 -4.384 1.00 88.12 111 GLU A C 1
ATOM 925 O O . GLU A 1 111 ? 10.277 -3.994 -3.773 1.00 88.12 111 GLU A O 1
ATOM 930 N N . ALA A 1 112 ? 11.016 -2.485 -5.251 1.00 91.44 112 ALA A N 1
ATOM 931 C CA . ALA A 1 112 ? 9.691 -1.918 -5.499 1.00 91.44 112 ALA A CA 1
ATOM 932 C C . ALA A 1 112 ? 8.761 -2.930 -6.174 1.00 91.44 112 ALA A C 1
ATOM 934 O O . ALA A 1 112 ? 7.597 -3.045 -5.793 1.00 91.44 112 ALA A O 1
ATOM 935 N N . LYS A 1 113 ? 9.285 -3.717 -7.121 1.00 93.94 113 LYS A N 1
ATOM 936 C CA . LYS A 1 113 ? 8.552 -4.814 -7.769 1.00 93.94 113 LYS A CA 1
ATOM 937 C C . LYS A 1 113 ? 8.184 -5.919 -6.770 1.00 93.94 113 LYS A C 1
ATOM 939 O O . LYS A 1 113 ? 7.049 -6.390 -6.789 1.00 93.94 113 LYS A O 1
ATOM 944 N N . MET A 1 114 ? 9.098 -6.279 -5.865 1.00 94.00 114 MET A N 1
ATOM 945 C CA . MET A 1 114 ? 8.851 -7.258 -4.798 1.00 94.00 114 MET A CA 1
ATOM 946 C C . MET A 1 114 ? 7.764 -6.787 -3.831 1.00 94.00 114 MET A C 1
ATOM 948 O O . MET A 1 114 ? 6.838 -7.543 -3.556 1.00 94.00 114 MET A O 1
ATOM 952 N N . VAL A 1 115 ? 7.820 -5.532 -3.370 1.00 94.75 115 VAL A N 1
ATOM 953 C CA . VAL A 1 115 ? 6.772 -4.957 -2.507 1.00 94.75 115 VAL A CA 1
ATOM 954 C C . VAL A 1 115 ? 5.414 -4.991 -3.198 1.00 94.75 115 VAL A C 1
ATOM 956 O O . VAL A 1 115 ? 4.437 -5.418 -2.595 1.00 94.75 115 VAL A O 1
ATOM 959 N N . ASN A 1 116 ? 5.346 -4.606 -4.473 1.00 94.50 116 ASN A N 1
ATOM 960 C CA . ASN A 1 116 ? 4.099 -4.611 -5.239 1.00 94.50 116 ASN A CA 1
ATOM 961 C C . ASN A 1 116 ? 3.521 -6.035 -5.380 1.00 94.50 116 ASN A C 1
ATOM 963 O O . ASN A 1 116 ? 2.316 -6.236 -5.227 1.00 94.50 116 ASN A O 1
ATOM 967 N N . LEU A 1 117 ? 4.384 -7.030 -5.621 1.00 96.69 117 LEU A N 1
ATOM 968 C CA . LEU A 1 117 ? 3.997 -8.439 -5.708 1.00 96.69 117 LEU A CA 1
ATOM 969 C C . LEU A 1 117 ? 3.513 -8.993 -4.361 1.00 96.69 117 LEU A C 1
ATOM 971 O O . LEU A 1 117 ? 2.454 -9.613 -4.300 1.00 96.69 117 LEU A O 1
ATOM 975 N N . TYR A 1 118 ? 4.254 -8.755 -3.278 1.00 97.06 118 TYR A N 1
ATOM 976 C CA . TYR A 1 118 ? 3.863 -9.203 -1.941 1.00 97.06 118 TYR A CA 1
ATOM 977 C C . TYR A 1 118 ? 2.610 -8.500 -1.436 1.00 97.06 118 TYR A C 1
ATOM 979 O O . TYR A 1 118 ? 1.773 -9.142 -0.808 1.00 97.06 118 TYR A O 1
ATOM 987 N N . ALA A 1 119 ? 2.423 -7.223 -1.771 1.00 97.31 119 ALA A N 1
ATOM 988 C CA . ALA A 1 119 ? 1.181 -6.524 -1.488 1.00 97.31 119 ALA A CA 1
ATOM 989 C C . ALA A 1 119 ? -0.008 -7.190 -2.190 1.00 97.31 119 ALA A C 1
ATOM 991 O O . ALA A 1 119 ? -1.036 -7.408 -1.555 1.00 97.31 119 ALA A O 1
ATOM 992 N N . ALA A 1 120 ? 0.145 -7.580 -3.461 1.00 97.88 120 ALA A N 1
ATOM 993 C CA . ALA A 1 120 ? -0.901 -8.304 -4.177 1.00 97.88 120 ALA A CA 1
ATOM 994 C C . ALA A 1 120 ? -1.210 -9.672 -3.549 1.00 97.88 120 ALA A C 1
ATOM 996 O O . ALA A 1 120 ? -2.372 -10.045 -3.438 1.00 97.88 120 ALA A O 1
ATOM 997 N N . LEU A 1 121 ? -0.182 -10.408 -3.120 1.00 97.69 121 LEU A N 1
ATOM 998 C CA . LEU A 1 121 ? -0.344 -11.725 -2.495 1.00 97.69 121 LEU A CA 1
ATOM 999 C C . LEU A 1 121 ? -0.961 -11.654 -1.090 1.00 97.69 121 LEU A C 1
ATOM 1001 O O . LEU A 1 121 ? -1.672 -12.571 -0.692 1.00 97.69 121 LEU A O 1
ATOM 1005 N N . ALA A 1 122 ? -0.695 -10.584 -0.339 1.00 97.94 122 ALA A N 1
ATOM 1006 C CA . ALA A 1 122 ? -1.249 -10.375 0.998 1.00 97.94 122 ALA A CA 1
ATOM 1007 C C . ALA A 1 122 ? -2.682 -9.807 0.987 1.00 97.94 122 ALA A C 1
ATOM 1009 O O . ALA A 1 122 ? -3.355 -9.818 2.021 1.00 97.94 122 ALA A O 1
ATOM 1010 N N . ALA A 1 123 ? -3.146 -9.274 -0.145 1.00 98.38 123 ALA A N 1
ATOM 1011 C CA . ALA A 1 123 ? -4.462 -8.664 -0.267 1.00 98.38 123 ALA A CA 1
ATOM 1012 C C . ALA A 1 123 ? -5.568 -9.705 -0.469 1.00 98.38 123 ALA A C 1
ATOM 1014 O O . ALA A 1 123 ? -5.382 -10.714 -1.142 1.00 98.38 123 ALA A O 1
ATOM 1015 N N . ASP A 1 124 ? -6.768 -9.397 0.023 1.00 98.69 124 ASP A N 1
ATOM 1016 C CA . ASP A 1 124 ? -7.959 -10.172 -0.316 1.00 98.69 124 ASP A CA 1
ATOM 1017 C C . ASP A 1 124 ? -8.665 -9.636 -1.578 1.00 98.69 124 ASP A C 1
ATOM 1019 O O . ASP A 1 124 ? -9.445 -10.348 -2.214 1.00 98.69 124 ASP A O 1
ATOM 1023 N N . VAL A 1 125 ? -8.447 -8.357 -1.916 1.00 98.62 125 VAL A N 1
ATOM 1024 C CA . VAL A 1 125 ? -8.966 -7.698 -3.126 1.00 98.62 125 VAL A CA 1
ATOM 1025 C C . VAL A 1 125 ? -7.886 -6.824 -3.744 1.00 98.62 125 VAL A C 1
ATOM 1027 O O . VAL A 1 125 ? -7.278 -5.996 -3.065 1.00 98.62 125 VAL A O 1
ATOM 1030 N N . LEU A 1 126 ? -7.719 -6.956 -5.058 1.00 98.69 126 LEU A N 1
ATOM 1031 C CA . LEU A 1 126 ? -6.904 -6.060 -5.869 1.00 98.69 126 LEU A CA 1
ATOM 1032 C C . LEU A 1 126 ? -7.823 -5.114 -6.638 1.00 98.69 126 LEU A C 1
ATOM 1034 O O . LEU A 1 126 ? 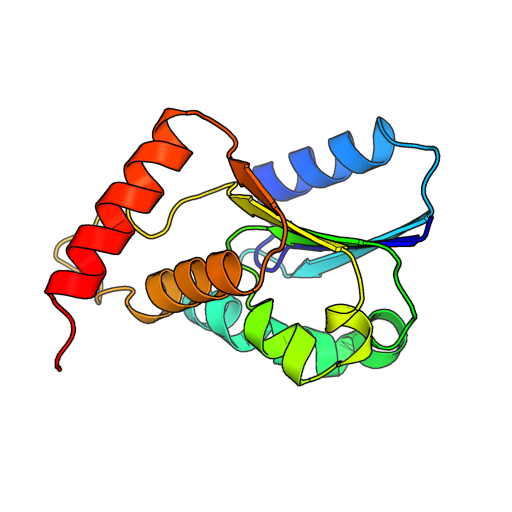-8.720 -5.562 -7.353 1.00 98.69 126 LEU A O 1
ATOM 1038 N N . VAL A 1 127 ? -7.586 -3.812 -6.515 1.00 98.44 127 VAL A N 1
ATOM 1039 C CA . VAL A 1 127 ? -8.299 -2.778 -7.270 1.00 98.44 127 VAL A CA 1
ATOM 1040 C C . VAL A 1 127 ? -7.285 -2.034 -8.120 1.00 98.44 127 VAL A C 1
ATOM 1042 O O . VAL A 1 127 ? -6.259 -1.593 -7.616 1.00 98.44 127 VAL A O 1
ATOM 1045 N N . PHE A 1 128 ? -7.567 -1.872 -9.407 1.00 98.25 128 PHE A N 1
ATOM 1046 C CA . PHE A 1 128 ? -6.696 -1.155 -10.335 1.00 98.25 128 PHE A CA 1
ATOM 1047 C C . PHE A 1 128 ? -7.416 0.082 -10.851 1.00 98.25 128 PHE A C 1
ATOM 1049 O O . PHE A 1 128 ? -8.608 0.030 -11.144 1.00 98.25 128 PHE A O 1
ATOM 1056 N N . ASN A 1 129 ? -6.684 1.183 -11.007 1.00 95.38 129 ASN A N 1
ATOM 1057 C CA . ASN A 1 129 ? -7.231 2.416 -11.576 1.00 95.38 129 ASN A CA 1
ATOM 1058 C C . ASN A 1 129 ? -7.704 2.263 -13.038 1.00 95.38 129 ASN A C 1
ATOM 1060 O O . ASN A 1 129 ? -8.554 3.024 -13.489 1.00 95.38 129 ASN A O 1
ATOM 1064 N N . THR A 1 130 ? -7.157 1.297 -13.785 1.00 96.88 130 THR A N 1
ATOM 1065 C CA . THR A 1 130 ? -7.481 1.030 -15.193 1.00 96.88 130 THR A CA 1
ATOM 1066 C C . THR A 1 130 ? -7.272 -0.449 -15.542 1.00 96.88 130 THR A C 1
ATOM 1068 O O . THR A 1 130 ? -6.491 -1.150 -14.893 1.00 96.88 130 THR A O 1
ATOM 1071 N N . ALA A 1 131 ? -7.914 -0.914 -16.622 1.00 97.94 131 ALA A N 1
ATOM 1072 C CA . ALA A 1 131 ? -7.673 -2.251 -17.177 1.00 97.94 131 ALA A CA 1
ATOM 1073 C C . ALA A 1 131 ? -6.224 -2.421 -17.667 1.00 97.94 131 ALA A C 1
ATOM 1075 O O . ALA A 1 131 ? -5.601 -3.441 -17.395 1.00 97.94 131 ALA A O 1
ATOM 1076 N N . TYR A 1 132 ? -5.651 -1.387 -18.294 1.00 96.88 132 TYR A N 1
ATOM 1077 C CA . TYR A 1 132 ? -4.248 -1.396 -18.713 1.00 96.88 132 TYR A CA 1
ATOM 1078 C C . TYR A 1 132 ? -3.296 -1.604 -17.528 1.00 96.88 132 TYR A C 1
ATOM 1080 O O . TYR A 1 132 ? -2.369 -2.410 -17.609 1.00 96.88 132 TYR A O 1
ATOM 1088 N N . ASN A 1 133 ? -3.526 -0.912 -16.406 1.00 97.12 133 ASN A N 1
ATOM 1089 C CA . ASN A 1 133 ? -2.686 -1.053 -15.218 1.00 97.12 133 ASN A CA 1
ATOM 1090 C C . ASN A 1 133 ? -2.746 -2.478 -14.643 1.00 97.12 133 ASN A C 1
ATOM 1092 O O . ASN A 1 133 ? -1.714 -3.053 -14.308 1.00 97.12 133 ASN A O 1
ATOM 1096 N N . ARG A 1 134 ? -3.944 -3.076 -14.612 1.00 97.75 134 ARG A N 1
ATOM 1097 C CA . ARG A 1 134 ? -4.149 -4.481 -14.233 1.00 97.75 134 ARG A CA 1
ATOM 1098 C C . ARG A 1 134 ? -3.371 -5.434 -15.140 1.00 97.75 134 ARG A C 1
ATOM 1100 O O . ARG A 1 134 ? -2.602 -6.257 -14.650 1.00 97.75 134 ARG A O 1
ATOM 1107 N N . ASP A 1 135 ? -3.570 -5.329 -16.449 1.00 98.19 135 ASP A N 1
ATOM 1108 C CA . ASP A 1 135 ? -3.012 -6.287 -17.407 1.00 98.19 13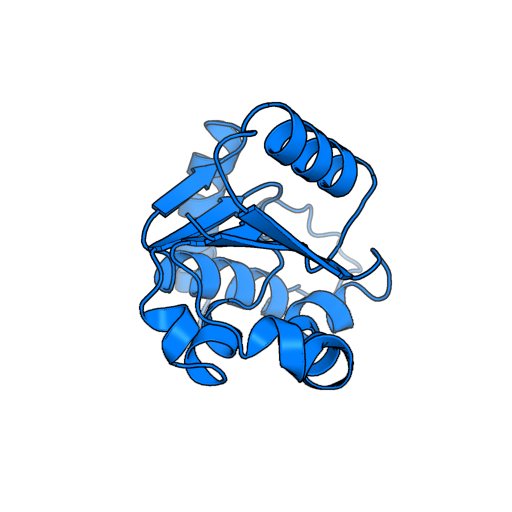5 ASP A CA 1
ATOM 1109 C C . ASP A 1 135 ? -1.478 -6.176 -17.450 1.00 98.19 135 ASP A C 1
ATOM 1111 O O . ASP A 1 135 ? -0.764 -7.171 -17.308 1.00 98.19 135 ASP A O 1
ATOM 1115 N N . SER A 1 136 ? -0.959 -4.944 -17.494 1.00 96.94 136 SER A N 1
ATOM 1116 C CA . SER A 1 136 ? 0.484 -4.681 -17.440 1.00 96.94 136 SER A CA 1
ATOM 1117 C C . SER A 1 136 ? 1.136 -5.103 -16.118 1.00 96.94 136 SER A C 1
ATOM 1119 O O . SER A 1 136 ? 2.311 -5.479 -16.122 1.00 96.94 136 SER A O 1
ATOM 1121 N N . PHE A 1 137 ? 0.414 -5.073 -14.991 1.00 97.31 137 PHE A N 1
ATOM 1122 C CA . PHE A 1 137 ? 0.899 -5.585 -13.705 1.00 97.31 137 PHE A CA 1
ATOM 1123 C C . PHE A 1 137 ? 1.115 -7.098 -13.768 1.00 97.31 137 PHE A C 1
ATOM 1125 O O . PHE A 1 137 ? 2.212 -7.570 -13.469 1.00 97.31 137 PHE A O 1
ATOM 1132 N N . PHE A 1 138 ? 0.114 -7.864 -14.216 1.00 97.69 138 PHE A N 1
ATOM 1133 C CA . PHE A 1 138 ? 0.227 -9.324 -14.282 1.00 97.69 138 PHE A CA 1
ATOM 1134 C C . PHE A 1 138 ? 1.276 -9.786 -15.297 1.00 97.69 138 PHE A C 1
ATOM 1136 O O . PHE A 1 138 ? 2.074 -10.676 -14.993 1.00 97.69 138 PHE A O 1
ATOM 1143 N N . ASP A 1 139 ? 1.331 -9.165 -16.474 1.00 97.38 139 ASP A N 1
ATOM 1144 C CA . ASP A 1 139 ? 2.355 -9.476 -17.474 1.00 97.38 139 ASP A CA 1
ATOM 1145 C C . ASP A 1 139 ? 3.758 -9.130 -16.971 1.00 97.38 139 ASP A C 1
ATOM 1147 O O . ASP A 1 139 ? 4.716 -9.889 -17.150 1.00 97.38 139 ASP A O 1
ATOM 1151 N N . GLY A 1 140 ? 3.873 -7.983 -16.306 1.00 95.25 140 GLY A N 1
ATOM 1152 C CA . GLY A 1 140 ? 5.085 -7.518 -15.659 1.00 95.25 140 GLY A CA 1
ATOM 1153 C C . GLY A 1 140 ? 5.592 -8.471 -14.580 1.00 95.25 140 GLY A C 1
ATOM 1154 O O . GLY A 1 140 ? 6.757 -8.870 -14.619 1.00 95.25 140 GLY A O 1
ATOM 1155 N N . ALA A 1 141 ? 4.707 -8.901 -13.680 1.00 95.69 141 ALA A N 1
ATOM 1156 C CA . ALA A 1 141 ? 5.005 -9.873 -12.636 1.00 95.69 141 ALA A CA 1
ATOM 1157 C C . ALA A 1 141 ? 5.468 -11.216 -13.223 1.00 95.69 141 ALA A C 1
ATOM 1159 O O . ALA A 1 141 ? 6.487 -11.754 -12.794 1.00 95.69 141 ALA A O 1
ATOM 1160 N N . ARG A 1 142 ? 4.803 -11.728 -14.273 1.00 95.88 142 ARG A N 1
ATOM 1161 C CA . ARG A 1 142 ? 5.231 -12.961 -14.965 1.00 95.88 142 ARG A CA 1
ATOM 1162 C C . ARG A 1 142 ? 6.634 -12.835 -15.557 1.00 95.88 142 ARG A C 1
ATOM 1164 O O . ARG A 1 142 ? 7.440 -13.752 -15.418 1.00 95.88 142 ARG A O 1
ATOM 1171 N N . ARG A 1 143 ? 6.943 -11.718 -16.226 1.00 94.31 143 ARG A N 1
ATOM 1172 C CA . ARG A 1 143 ? 8.290 -11.471 -16.777 1.00 94.31 143 ARG A CA 1
ATOM 1173 C C . ARG A 1 143 ? 9.340 -11.343 -15.682 1.00 94.31 143 ARG A C 1
ATOM 1175 O O . ARG A 1 143 ? 10.460 -11.799 -15.874 1.00 94.31 143 ARG A O 1
ATOM 1182 N N . PHE A 1 144 ? 8.989 -10.706 -14.571 1.00 92.81 144 PHE A N 1
ATOM 1183 C CA . PHE A 1 144 ? 9.876 -10.526 -13.431 1.00 92.81 144 PHE A CA 1
ATOM 1184 C C . PHE A 1 144 ? 10.223 -11.860 -12.767 1.00 92.81 144 PHE A C 1
ATOM 1186 O O . PHE A 1 144 ? 11.402 -12.152 -12.600 1.00 92.81 144 PHE A O 1
ATOM 1193 N N . LEU A 1 145 ? 9.225 -12.705 -12.494 1.00 92.88 145 LEU A N 1
ATOM 1194 C CA . LEU A 1 145 ? 9.431 -14.025 -11.891 1.00 92.88 145 LEU A CA 1
ATOM 1195 C C . LEU A 1 145 ? 10.284 -14.950 -12.768 1.00 92.88 145 LEU A C 1
ATOM 1197 O O . LEU A 1 145 ? 11.128 -15.663 -12.248 1.00 92.88 145 LEU A O 1
ATOM 1201 N N . LYS A 1 146 ? 10.154 -14.881 -14.101 1.00 94.00 146 LYS A N 1
ATOM 1202 C CA . LYS A 1 146 ? 11.016 -15.637 -15.033 1.00 94.00 146 LYS A CA 1
ATOM 1203 C C . LYS A 1 146 ? 12.502 -15.259 -14.975 1.00 94.00 146 LYS A C 1
ATOM 1205 O O . LYS A 1 146 ? 13.321 -15.996 -15.509 1.00 94.00 146 LYS A O 1
ATOM 1210 N N . LYS A 1 147 ? 12.840 -14.090 -14.424 1.00 89.88 147 LYS A N 1
ATOM 1211 C CA . LYS A 1 147 ? 14.223 -13.610 -14.282 1.00 89.88 147 LYS A CA 1
ATOM 1212 C C . LYS A 1 147 ? 14.808 -13.895 -12.897 1.00 89.88 147 LYS A C 1
ATOM 1214 O O . LYS A 1 147 ? 15.981 -13.599 -12.690 1.00 89.88 147 LYS A O 1
ATOM 1219 N N . MET A 1 148 ? 14.001 -14.379 -11.953 1.00 84.69 148 MET A N 1
ATOM 1220 C CA . MET A 1 148 ? 14.480 -14.670 -10.606 1.00 84.69 148 MET A CA 1
ATOM 1221 C C . MET A 1 148 ? 15.328 -15.944 -10.599 1.00 84.69 148 MET A C 1
ATOM 1223 O O . MET A 1 148 ? 15.011 -16.867 -11.351 1.00 84.69 148 MET A O 1
ATOM 1227 N N . PRO A 1 149 ? 16.403 -15.988 -9.789 1.00 82.38 149 PRO A N 1
ATOM 1228 C CA . PRO A 1 149 ? 17.122 -17.232 -9.546 1.00 82.38 149 PRO A CA 1
ATOM 1229 C C . PRO A 1 149 ? 16.179 -18.252 -8.889 1.00 82.38 149 PRO A C 1
ATOM 1231 O O . PRO A 1 149 ? 15.271 -17.848 -8.158 1.00 82.38 149 PRO A O 1
ATOM 1234 N N . GLU A 1 150 ? 16.379 -19.538 -9.194 1.00 63.31 150 GLU A N 1
ATOM 1235 C CA . GLU A 1 150 ? 15.635 -20.654 -8.582 1.00 63.31 150 GLU A CA 1
ATOM 1236 C C . GLU A 1 150 ? 15.781 -20.694 -7.055 1.00 63.31 150 GLU A C 1
ATOM 1238 O O . GLU A 1 150 ? 16.904 -20.438 -6.554 1.00 63.31 150 GLU A O 1
#

pLDDT: mean 93.69, std 9.2, range [53.94, 98.81]

Radius of gyration: 15.16 Å; chains: 1; bounding box: 42×36×37 Å

Secondary structure (DSSP, 8-state):
-EEEEEESS--HHHHHHHHHHHHH--SSEEEEEE--S--HHHHHHHHHHHHHHHHHHHHTS--SEEEEETTS-HHHHHHHSHHHHHSEEEEEESS-TTSS---TTSPP-HHHHHHHHHHHHH-SEEEESSHHHHHHHHHHHHHHHTTS--

Sequence (150 aa):
MRVLLLSAYEAVSHRYWANSLMAEVNEVDWTLLSLPPRYFSWRIRGNPLSWWLKEYERLNQPYDVVLATSMVDIATLVGLFPHLGRARKIVYFHENQFAYPESSEQMPQVEAKMVNLYAALAADVLVFNTAYNRDSFFDGARRFLKKMPE

Foldseek 3Di:
DEEEEEALECDPVNVVVVVVVCVVPPVYHYDYDHDYRPPLLCSLPVSLVVCCVPVVVVLQDAGQEYEYELSDLVLVSCVVRVNNLNHQYEYEDPDALLPPDDDPPDDRPLSSLVSNVSSVVSHPYYHYPDPVRVVSRVVSNVVSVVPDDD